Protein AF-A0A2V7M237-F1 (afdb_monomer_lite)

pLDDT: mean 77.93, std 13.95, range [44.84, 97.31]

Secondary structure (DSSP, 8-state):
--SS-S---S--------GGG--GGGTT--HHHHHHHHHTT-------B--S-SSSSSBTTBBTT---------SS---

Structure (mmCIF, N/CA/C/O backbone):
data_AF-A0A2V7M237-F1
#
_entry.id   AF-A0A2V7M237-F1
#
loop_
_atom_site.group_PDB
_atom_site.id
_atom_site.type_symbol
_atom_site.label_atom_id
_atom_site.label_alt_id
_atom_site.label_comp_id
_atom_site.label_asym_id
_atom_site.label_entity_id
_atom_site.label_seq_id
_atom_site.pdbx_PDB_ins_code
_atom_site.Cartn_x
_atom_site.Cartn_y
_atom_site.Cartn_z
_atom_site.occupancy
_atom_site.B_iso_or_equiv
_atom_site.auth_seq_id
_atom_site.auth_comp_id
_atom_site.auth_asym_id
_atom_site.auth_atom_id
_atom_site.pdbx_PDB_model_num
ATOM 1 N N . MET A 1 1 ? 15.543 -9.375 -21.666 1.00 54.72 1 MET A N 1
ATOM 2 C CA . MET A 1 1 ? 14.138 -9.653 -21.294 1.00 54.72 1 MET A CA 1
ATOM 3 C C . MET A 1 1 ? 14.101 -9.846 -19.789 1.00 54.72 1 MET A C 1
ATOM 5 O O . MET A 1 1 ? 14.970 -10.573 -19.330 1.00 54.72 1 MET A O 1
ATOM 9 N N . ALA A 1 2 ? 13.185 -9.164 -19.085 1.00 53.69 2 ALA A N 1
ATOM 10 C CA . ALA A 1 2 ? 12.931 -9.144 -17.623 1.00 53.69 2 ALA A CA 1
ATOM 11 C C . ALA A 1 2 ? 12.614 -7.692 -17.196 1.00 53.69 2 ALA A C 1
ATOM 13 O O . ALA A 1 2 ? 13.008 -6.793 -17.944 1.00 53.69 2 ALA A O 1
ATOM 14 N N . PRO A 1 3 ? 12.019 -7.414 -16.018 1.00 50.03 3 PRO A N 1
ATOM 15 C CA . PRO A 1 3 ? 11.157 -8.216 -15.134 1.00 50.03 3 PRO A CA 1
ATOM 16 C C . PRO A 1 3 ? 9.671 -8.134 -15.557 1.00 50.03 3 PRO A C 1
ATOM 18 O O . PRO A 1 3 ? 9.236 -7.121 -16.093 1.00 50.03 3 PRO A O 1
ATOM 21 N N . GLY A 1 4 ? 8.890 -9.202 -15.342 1.00 57.50 4 GLY A N 1
ATOM 22 C CA . GLY A 1 4 ? 7.455 -9.269 -15.703 1.00 57.50 4 GLY A CA 1
ATOM 23 C C . GLY A 1 4 ? 7.135 -9.689 -17.151 1.00 57.50 4 GLY A C 1
ATOM 24 O O . GLY A 1 4 ? 6.059 -9.398 -17.660 1.00 57.50 4 GLY A O 1
ATOM 25 N N . GLY A 1 5 ? 8.066 -10.338 -17.858 1.00 63.00 5 GLY A N 1
ATOM 26 C CA . GLY 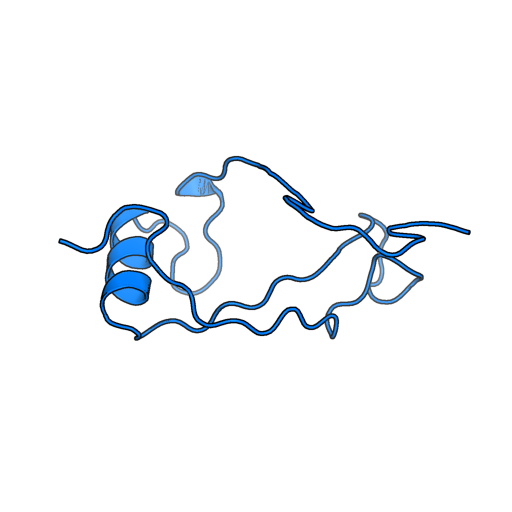A 1 5 ? 7.937 -10.594 -19.298 1.00 63.00 5 GLY A CA 1
ATOM 27 C C . GLY A 1 5 ? 6.972 -11.724 -19.676 1.00 63.00 5 GLY A C 1
ATOM 28 O O . GLY A 1 5 ? 7.363 -12.887 -19.658 1.00 63.00 5 GLY A O 1
ATOM 29 N N . GLY A 1 6 ? 5.763 -11.358 -20.111 1.00 65.69 6 GLY A N 1
ATOM 30 C CA . GLY A 1 6 ? 4.735 -12.239 -20.684 1.00 65.69 6 GLY A CA 1
ATOM 31 C C . GLY A 1 6 ? 3.342 -11.878 -20.163 1.00 65.69 6 GLY A C 1
ATOM 32 O O . GLY A 1 6 ? 3.228 -11.217 -19.135 1.00 65.69 6 GLY A O 1
ATOM 33 N N . ARG A 1 7 ? 2.263 -12.293 -20.846 1.00 72.19 7 ARG A N 1
ATOM 34 C CA . ARG A 1 7 ? 0.930 -12.209 -20.228 1.00 72.19 7 ARG A CA 1
ATOM 35 C C . ARG A 1 7 ? 0.906 -13.157 -19.034 1.00 72.19 7 ARG A C 1
ATOM 37 O O . ARG A 1 7 ? 1.225 -14.334 -19.174 1.00 72.19 7 ARG A O 1
ATOM 44 N N . VAL A 1 8 ? 0.541 -12.616 -17.886 1.00 71.69 8 VAL A N 1
ATOM 45 C CA . VAL A 1 8 ? 0.433 -13.327 -16.619 1.00 71.69 8 VAL A CA 1
ATOM 46 C C . VAL A 1 8 ? -1.000 -13.182 -16.129 1.00 71.69 8 VAL A C 1
ATOM 48 O O . VAL A 1 8 ? -1.531 -12.075 -16.116 1.00 71.69 8 VAL A O 1
ATOM 51 N N . ASP A 1 9 ? -1.618 -14.301 -15.761 1.00 79.25 9 ASP A N 1
ATOM 52 C CA . ASP A 1 9 ? -2.952 -14.349 -15.165 1.00 79.25 9 ASP A CA 1
ATOM 53 C C . ASP A 1 9 ? -2.819 -14.902 -13.739 1.00 79.25 9 ASP A C 1
ATOM 55 O O . ASP A 1 9 ? -2.235 -15.969 -13.535 1.00 79.25 9 ASP A O 1
ATOM 59 N N . GLY A 1 10 ? -3.341 -14.173 -12.749 1.00 80.75 10 GLY A N 1
ATOM 60 C CA . GLY A 1 10 ? -3.312 -14.561 -11.335 1.00 80.75 10 GLY A CA 1
ATOM 61 C C . GLY A 1 10 ? -2.561 -13.582 -10.428 1.00 80.75 10 GLY A C 1
ATOM 62 O O . GLY A 1 10 ? -2.424 -12.399 -10.733 1.00 80.75 10 GLY A O 1
ATOM 63 N N . VAL A 1 11 ? -2.107 -14.077 -9.272 1.00 79.94 11 VAL A N 1
ATOM 64 C CA . VAL A 1 11 ? -1.377 -13.278 -8.275 1.00 79.94 11 VAL A CA 1
ATOM 65 C C . VAL A 1 11 ? 0.005 -12.919 -8.818 1.00 79.94 11 VAL A C 1
ATOM 67 O O . VAL A 1 11 ? 0.849 -13.792 -9.004 1.00 79.94 11 VAL A O 1
ATOM 70 N N . LEU A 1 12 ? 0.235 -11.625 -9.050 1.00 75.31 12 LEU A N 1
ATOM 71 C CA . LEU A 1 12 ? 1.501 -11.112 -9.586 1.00 75.31 12 LEU A CA 1
ATOM 72 C C . LEU A 1 12 ? 2.585 -10.964 -8.511 1.00 75.31 12 LEU A C 1
ATOM 74 O O . LEU A 1 12 ? 3.770 -11.098 -8.805 1.00 75.31 12 LEU A O 1
ATOM 78 N N . ALA A 1 13 ? 2.177 -10.688 -7.272 1.00 75.31 13 ALA A N 1
ATOM 79 C CA . ALA A 1 13 ? 3.046 -10.570 -6.109 1.00 75.31 13 ALA A CA 1
ATOM 80 C C . ALA A 1 13 ? 2.250 -10.842 -4.823 1.00 75.31 13 ALA A C 1
ATOM 82 O O . ALA A 1 13 ? 1.057 -10.549 -4.749 1.00 75.31 13 ALA A O 1
ATOM 83 N N . HIS A 1 14 ? 2.922 -11.376 -3.805 1.00 82.31 14 HIS A N 1
ATOM 84 C CA . HIS A 1 14 ? 2.384 -11.550 -2.457 1.00 82.31 14 HIS A CA 1
ATOM 85 C C . HIS A 1 14 ? 3.471 -11.189 -1.445 1.00 82.31 14 HIS A C 1
ATOM 87 O O . HIS A 1 14 ? 4.638 -11.530 -1.632 1.00 82.31 14 HIS A O 1
ATOM 93 N N . GLY A 1 15 ? 3.080 -10.510 -0.374 1.00 84.06 15 GLY A N 1
ATOM 94 C CA . GLY A 1 15 ? 3.952 -10.195 0.743 1.00 84.06 15 GLY A CA 1
ATOM 95 C C . GLY A 1 15 ? 3.149 -9.830 1.983 1.00 84.06 15 GLY A C 1
ATO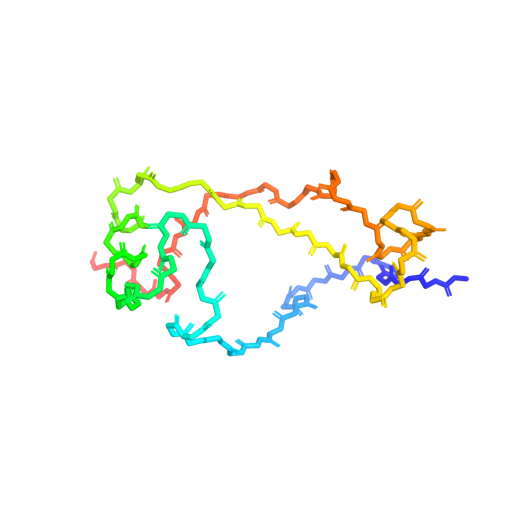M 96 O O . GLY A 1 15 ? 1.925 -9.703 1.935 1.00 84.06 15 GLY A O 1
ATOM 97 N N . THR A 1 16 ? 3.873 -9.636 3.078 1.00 89.94 16 THR A N 1
ATOM 98 C CA . THR A 1 16 ? 3.331 -9.190 4.360 1.00 89.94 16 THR A CA 1
ATOM 99 C C . THR A 1 16 ? 3.991 -7.874 4.724 1.00 89.94 16 THR A C 1
ATOM 101 O O . THR A 1 16 ? 5.205 -7.738 4.592 1.00 89.94 16 THR A O 1
ATOM 104 N N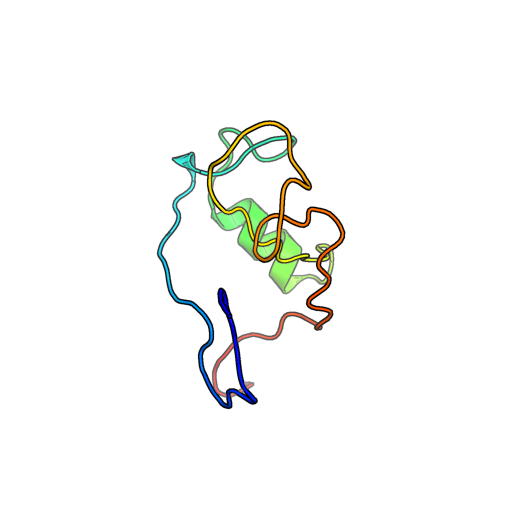 . PHE A 1 17 ? 3.198 -6.934 5.216 1.00 90.75 17 PHE A N 1
ATOM 105 C CA . PHE A 1 17 ? 3.684 -5.707 5.829 1.00 90.75 17 PHE A CA 1
ATOM 106 C C . PHE A 1 17 ? 2.973 -5.502 7.166 1.00 90.75 17 PHE A C 1
ATOM 108 O O . PHE A 1 17 ? 1.949 -6.125 7.462 1.00 90.75 17 PHE A O 1
ATOM 115 N N . THR A 1 18 ? 3.547 -4.647 7.991 1.00 95.06 18 THR A N 1
ATOM 116 C CA . THR A 1 18 ? 3.116 -4.359 9.352 1.00 95.06 18 THR A CA 1
ATOM 117 C C . THR A 1 18 ? 2.96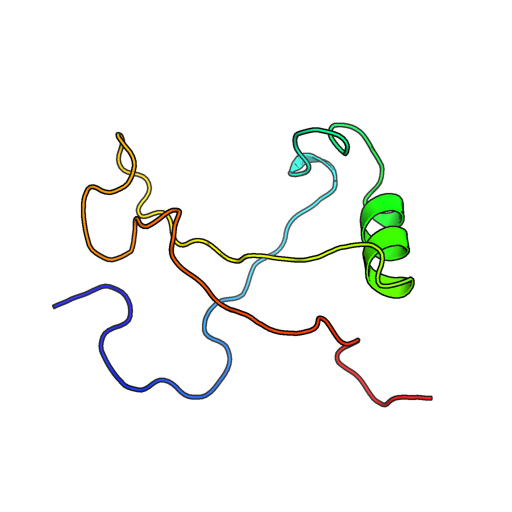6 -2.855 9.548 1.00 95.06 18 THR A C 1
ATOM 119 O O . THR A 1 18 ? 3.284 -2.056 8.670 1.00 95.06 18 THR A O 1
ATOM 122 N N . ALA A 1 19 ? 2.510 -2.443 10.732 1.00 96.44 19 ALA A N 1
ATOM 123 C CA . ALA A 1 19 ? 2.451 -1.026 11.087 1.00 96.44 19 ALA A CA 1
ATOM 124 C C . ALA A 1 19 ? 3.834 -0.340 11.038 1.00 96.44 19 ALA A C 1
ATOM 126 O O . ALA A 1 19 ? 3.909 0.861 10.798 1.00 96.44 19 ALA A O 1
ATOM 127 N N . ALA A 1 20 ? 4.926 -1.096 11.223 1.00 96.81 20 ALA A N 1
ATOM 128 C CA . ALA A 1 20 ? 6.288 -0.566 11.150 1.00 96.81 20 ALA A CA 1
ATOM 129 C C . ALA A 1 20 ? 6.697 -0.146 9.727 1.00 96.81 20 ALA A C 1
ATOM 131 O O . ALA A 1 20 ? 7.625 0.642 9.571 1.00 96.81 20 ALA A O 1
ATOM 132 N N . ASP A 1 21 ? 5.996 -0.646 8.709 1.00 95.19 21 ASP A N 1
ATOM 133 C CA . ASP A 1 21 ? 6.256 -0.342 7.301 1.00 95.19 21 ASP A CA 1
ATOM 134 C C . ASP A 1 21 ? 5.475 0.894 6.816 1.00 95.19 21 ASP A C 1
ATOM 136 O O . ASP A 1 21 ? 5.654 1.345 5.683 1.00 95.19 21 ASP A O 1
ATOM 140 N N . LEU A 1 22 ? 4.599 1.461 7.658 1.00 94.31 22 LEU A N 1
ATOM 141 C CA . LEU A 1 22 ? 3.855 2.674 7.330 1.00 94.31 22 LEU A CA 1
ATOM 142 C C . LEU A 1 22 ? 4.778 3.896 7.359 1.00 94.31 22 LEU A C 1
ATOM 144 O O . LEU A 1 22 ? 5.509 4.140 8.318 1.00 94.31 22 LEU A O 1
ATOM 148 N N . ILE A 1 23 ? 4.685 4.705 6.307 1.00 94.06 23 ILE A N 1
ATOM 149 C CA . ILE A 1 23 ? 5.452 5.940 6.131 1.00 94.06 23 ILE A CA 1
ATOM 150 C C . ILE A 1 23 ? 4.518 7.135 5.893 1.00 94.06 23 ILE A C 1
ATOM 152 O O . ILE A 1 23 ? 3.317 6.981 5.664 1.00 94.06 23 ILE A O 1
ATOM 156 N N . GLY A 1 24 ? 5.073 8.350 5.923 1.00 93.38 24 GLY A N 1
ATOM 157 C CA . GLY A 1 24 ? 4.311 9.572 5.660 1.00 93.38 24 GLY A CA 1
ATOM 158 C C . GLY A 1 24 ? 3.267 9.859 6.754 1.00 93.38 24 GLY A C 1
ATOM 159 O O . GLY A 1 24 ? 3.578 9.676 7.930 1.00 93.38 24 GLY A O 1
ATOM 160 N N . PRO A 1 25 ? 2.042 10.303 6.406 1.00 92.81 25 PRO A N 1
ATOM 161 C CA . PRO A 1 25 ? 1.009 10.667 7.385 1.00 92.81 25 PRO A CA 1
ATOM 162 C C . PRO A 1 25 ? 0.551 9.538 8.319 1.00 92.81 25 PRO A C 1
ATOM 164 O O . PRO A 1 25 ? -0.058 9.824 9.341 1.00 92.81 25 PRO A O 1
ATOM 167 N N . LEU A 1 26 ? 0.824 8.276 7.973 1.00 94.19 26 LEU A N 1
ATOM 168 C CA . LEU A 1 26 ? 0.501 7.106 8.796 1.00 94.19 26 LEU A CA 1
ATOM 169 C C . LEU A 1 26 ? 1.725 6.534 9.533 1.00 94.19 26 LEU A C 1
ATOM 171 O O . LEU A 1 26 ? 1.624 5.485 10.165 1.00 94.19 26 LEU A O 1
ATOM 175 N N . ALA A 1 27 ? 2.891 7.184 9.469 1.00 97.06 27 ALA A N 1
ATOM 176 C CA . ALA A 1 27 ? 4.077 6.715 10.180 1.00 97.06 27 ALA A CA 1
ATOM 177 C C . ALA A 1 27 ? 3.827 6.674 11.699 1.00 97.06 27 ALA A C 1
ATOM 179 O O . ALA A 1 27 ? 3.471 7.681 12.309 1.00 97.06 27 ALA A O 1
ATOM 180 N N . GLY A 1 28 ? 4.017 5.501 12.310 1.00 96.81 28 GLY A N 1
ATOM 181 C CA . GLY A 1 28 ? 3.777 5.279 13.742 1.00 96.81 28 GLY A CA 1
ATOM 182 C C . GLY A 1 28 ? 2.311 5.046 14.135 1.00 96.81 28 GLY A C 1
ATOM 183 O O . GLY A 1 28 ? 2.040 4.807 15.311 1.00 96.81 28 GLY A O 1
ATOM 184 N N . HIS A 1 29 ? 1.376 5.075 13.182 1.00 97.31 29 HIS A N 1
ATOM 185 C CA . HIS A 1 29 ? -0.026 4.727 13.417 1.00 97.31 29 HIS A CA 1
ATOM 186 C C . HIS A 1 29 ? -0.243 3.204 13.429 1.00 97.31 29 HIS A C 1
ATOM 188 O O . HIS A 1 29 ? 0.544 2.451 12.847 1.00 97.31 29 HIS A O 1
ATOM 194 N N . PRO A 1 30 ? -1.320 2.710 14.066 1.00 97.12 30 PRO A N 1
ATOM 195 C CA . PRO A 1 30 ? -1.713 1.314 13.943 1.00 97.12 30 PRO A CA 1
ATOM 196 C C . PRO A 1 30 ? -2.221 0.991 12.528 1.00 97.12 30 PRO A C 1
ATOM 198 O O . PRO A 1 30 ? -2.797 1.831 11.838 1.00 97.12 30 PRO A O 1
ATOM 201 N N . LEU A 1 31 ? -2.105 -0.281 12.127 1.00 95.38 31 LEU A N 1
ATOM 202 C CA . LEU A 1 31 ? -2.610 -0.767 10.834 1.00 95.38 31 LEU A CA 1
ATOM 203 C C . LEU A 1 31 ? -4.129 -0.547 10.667 1.00 95.38 31 LEU A C 1
ATOM 205 O O . LEU A 1 31 ? -4.622 -0.435 9.546 1.00 95.38 31 LEU A O 1
ATOM 209 N N . SER A 1 32 ? -4.869 -0.459 11.779 1.00 95.44 32 SER A N 1
ATOM 210 C CA . SER A 1 32 ? -6.312 -0.193 11.800 1.00 95.44 32 SER A CA 1
ATOM 211 C C . SER A 1 32 ? -6.695 1.122 11.129 1.00 95.44 32 SER A C 1
ATOM 213 O O . SER A 1 32 ? -7.762 1.190 10.525 1.00 95.44 32 SER A O 1
ATOM 215 N N . ASP A 1 33 ? -5.839 2.141 11.190 1.00 94.62 33 ASP A N 1
ATOM 216 C CA . ASP A 1 33 ? -6.140 3.454 10.611 1.00 94.62 33 ASP A CA 1
ATOM 217 C C . ASP A 1 33 ? -6.113 3.388 9.079 1.00 94.62 33 ASP A C 1
ATOM 219 O O . ASP A 1 33 ? -6.996 3.926 8.408 1.00 94.62 33 ASP A O 1
ATOM 223 N N . LEU A 1 34 ? -5.157 2.636 8.519 1.00 92.38 34 LEU A N 1
ATOM 224 C CA . LEU A 1 34 ? -5.119 2.333 7.089 1.00 92.38 34 LEU A CA 1
ATOM 225 C C . LEU A 1 34 ? -6.339 1.501 6.666 1.00 92.38 34 LEU A C 1
ATOM 227 O O . LEU A 1 34 ? -6.978 1.814 5.664 1.00 92.38 34 LEU A O 1
ATOM 231 N N . ILE A 1 35 ? -6.690 0.465 7.436 1.00 91.06 35 ILE A N 1
ATOM 232 C CA . ILE A 1 35 ? -7.863 -0.380 7.153 1.00 91.06 35 ILE A CA 1
ATOM 233 C C . ILE A 1 35 ? -9.147 0.460 7.151 1.00 91.06 35 ILE A C 1
ATOM 235 O O . ILE A 1 35 ? -9.977 0.306 6.255 1.00 91.06 35 ILE A O 1
ATOM 239 N N . ALA A 1 36 ? -9.302 1.381 8.104 1.00 91.69 36 ALA A N 1
ATOM 240 C CA . ALA A 1 36 ? -10.453 2.276 8.163 1.00 91.69 36 ALA A CA 1
ATOM 241 C C . ALA A 1 36 ? -10.540 3.171 6.914 1.00 91.69 36 ALA A C 1
ATOM 243 O O . ALA A 1 36 ? -11.604 3.251 6.293 1.00 91.69 36 ALA A O 1
ATOM 244 N N . ALA A 1 37 ? -9.424 3.778 6.496 1.00 89.88 37 ALA A N 1
ATOM 245 C CA . ALA A 1 37 ? -9.364 4.601 5.286 1.00 89.88 37 ALA A CA 1
ATOM 246 C C . ALA A 1 37 ? -9.720 3.809 4.013 1.00 89.88 37 ALA A C 1
ATOM 248 O O . ALA A 1 37 ? -10.449 4.308 3.157 1.00 89.88 37 ALA A O 1
ATOM 249 N N . LEU A 1 38 ? -9.263 2.557 3.912 1.00 87.69 38 LEU A N 1
ATOM 250 C CA . LEU A 1 38 ? -9.611 1.653 2.812 1.00 87.69 38 LEU A CA 1
ATOM 251 C C . LEU A 1 38 ? -11.103 1.288 2.825 1.00 87.69 38 LEU A C 1
ATOM 253 O O . LEU A 1 38 ? -11.783 1.442 1.815 1.00 87.69 38 LEU A O 1
ATOM 257 N N . SER A 1 39 ? -11.632 0.864 3.977 1.00 86.50 39 SER A N 1
ATOM 258 C CA . SER A 1 39 ? -13.025 0.402 4.115 1.00 86.50 39 SER A CA 1
ATOM 259 C C . SER A 1 39 ? -14.076 1.486 3.854 1.00 86.50 39 SER A C 1
ATOM 261 O O . SER A 1 39 ? -15.214 1.180 3.511 1.00 86.50 39 SER A O 1
ATOM 263 N N . THR A 1 40 ? -13.698 2.755 4.003 1.00 86.88 40 THR A N 1
ATOM 264 C CA . THR A 1 40 ? -14.581 3.910 3.794 1.00 86.88 40 THR A CA 1
ATOM 265 C C . THR A 1 40 ? -14.435 4.526 2.401 1.00 86.88 40 THR A C 1
ATOM 267 O O . THR A 1 40 ? -15.072 5.537 2.114 1.00 86.88 40 THR A O 1
ATOM 270 N N . GLY A 1 41 ? -13.597 3.945 1.531 1.00 83.56 41 GLY A N 1
ATOM 271 C CA . GLY A 1 41 ? -13.297 4.501 0.208 1.00 83.56 41 GLY A CA 1
ATOM 272 C C . GLY A 1 41 ? -12.496 5.808 0.253 1.00 83.56 41 GLY A C 1
ATOM 273 O O . GLY A 1 41 ? -12.410 6.509 -0.752 1.00 83.56 41 GLY A O 1
ATOM 274 N N . GLY A 1 42 ? -11.914 6.156 1.406 1.00 84.81 42 GLY A N 1
ATOM 275 C CA . GLY A 1 42 ? -11.118 7.370 1.601 1.00 84.81 42 GLY A CA 1
ATOM 276 C C . GLY A 1 42 ? -9.664 7.247 1.137 1.00 84.81 42 GLY A C 1
ATOM 277 O O . GLY A 1 42 ? -8.918 8.222 1.207 1.00 84.81 42 GLY A O 1
ATOM 278 N N . ALA A 1 43 ? -9.251 6.066 0.677 1.00 84.31 43 ALA A N 1
ATOM 279 C CA . ALA A 1 43 ? -7.903 5.795 0.206 1.00 84.31 43 ALA A CA 1
ATOM 280 C C . ALA A 1 43 ? -7.899 5.356 -1.262 1.00 84.31 43 ALA A C 1
ATOM 282 O O . ALA A 1 43 ? -8.703 4.535 -1.698 1.00 84.31 43 ALA A O 1
ATOM 283 N N . TYR A 1 44 ? -6.931 5.882 -2.003 1.00 79.94 44 TYR A N 1
ATOM 284 C CA . TYR A 1 44 ? -6.582 5.443 -3.346 1.00 79.94 44 TYR A CA 1
ATOM 285 C C . TYR A 1 44 ? -5.202 4.787 -3.285 1.00 79.94 44 TYR A C 1
ATOM 287 O O . TYR A 1 44 ? -4.275 5.355 -2.704 1.00 79.94 44 TYR A O 1
ATOM 295 N N . ALA A 1 45 ? -5.068 3.592 -3.858 1.00 78.56 45 ALA A N 1
ATOM 296 C CA . ALA A 1 45 ? -3.817 2.848 -3.850 1.00 78.56 45 ALA A CA 1
ATOM 297 C C . ALA A 1 45 ? -3.171 2.844 -5.233 1.00 78.56 45 ALA A C 1
ATOM 299 O O . ALA A 1 45 ? -3.829 2.602 -6.242 1.00 78.56 45 ALA A O 1
ATOM 300 N N . ASN A 1 46 ? -1.858 3.052 -5.244 1.00 76.38 46 ASN A N 1
ATOM 301 C CA . ASN A 1 46 ? -0.996 2.787 -6.385 1.00 76.38 46 ASN A CA 1
ATOM 302 C C . ASN A 1 46 ? 0.000 1.697 -5.997 1.00 76.38 46 ASN A C 1
ATOM 304 O O . ASN A 1 46 ? 0.494 1.674 -4.869 1.00 76.38 46 ASN A O 1
ATOM 308 N N . VAL A 1 47 ? 0.333 0.831 -6.949 1.00 76.81 47 VAL A N 1
ATOM 309 C CA . VAL A 1 47 ? 1.410 -0.151 -6.806 1.00 76.81 47 VAL A CA 1
ATOM 310 C C . VAL A 1 47 ? 2.530 0.235 -7.761 1.00 76.81 47 VAL A C 1
ATOM 312 O O . VAL A 1 47 ? 2.302 0.322 -8.965 1.00 76.81 47 VAL A O 1
ATOM 315 N N . HIS A 1 48 ? 3.732 0.438 -7.223 1.00 76.56 48 HIS A N 1
ATOM 316 C CA . HIS A 1 48 ? 4.935 0.746 -7.993 1.00 76.56 48 HIS A CA 1
ATOM 317 C C . HIS A 1 48 ? 5.946 -0.388 -7.856 1.00 76.56 48 HIS A C 1
ATOM 319 O O . HIS A 1 48 ? 6.156 -0.913 -6.762 1.00 76.56 48 HIS A O 1
ATOM 325 N N . THR A 1 49 ? 6.587 -0.757 -8.960 1.00 75.38 49 THR A N 1
ATOM 326 C CA . THR A 1 49 ? 7.728 -1.675 -8.933 1.00 75.38 49 THR A CA 1
ATOM 327 C C . THR A 1 49 ? 9.006 -0.885 -8.668 1.00 75.38 49 THR A C 1
ATOM 329 O O . THR A 1 49 ? 9.191 0.197 -9.230 1.00 75.38 49 THR A O 1
ATOM 332 N N . ASN A 1 50 ? 9.876 -1.440 -7.830 1.00 77.44 50 ASN A N 1
ATOM 333 C CA . ASN A 1 50 ? 11.211 -0.930 -7.546 1.00 77.44 50 ASN A CA 1
ATOM 334 C C . ASN A 1 50 ? 12.196 -2.097 -7.695 1.00 77.44 50 ASN A C 1
ATOM 336 O O . ASN A 1 50 ? 11.997 -3.138 -7.063 1.00 77.44 50 ASN A O 1
ATOM 340 N N . ASP A 1 51 ? 13.236 -1.937 -8.510 1.00 77.06 51 ASP A N 1
ATOM 341 C CA . ASP A 1 51 ? 14.279 -2.953 -8.693 1.00 77.06 51 A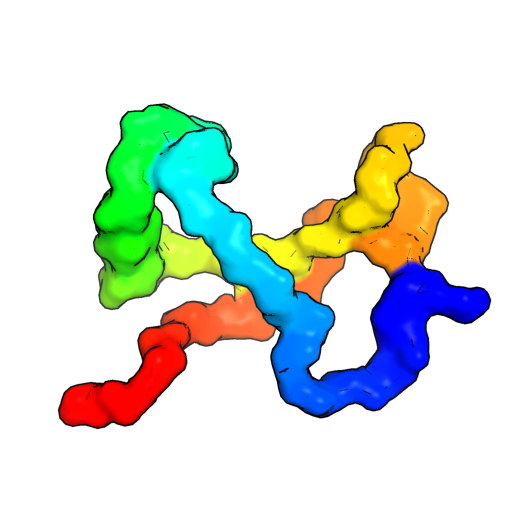SP A CA 1
ATOM 342 C C . ASP A 1 51 ? 15.368 -2.895 -7.601 1.00 77.06 51 ASP A C 1
ATOM 344 O O . ASP A 1 51 ? 16.242 -3.761 -7.544 1.00 77.06 51 ASP A O 1
ATOM 348 N N . GLY A 1 52 ? 15.283 -1.907 -6.701 1.00 82.31 52 GLY A N 1
ATOM 349 C CA . GLY A 1 52 ? 16.203 -1.700 -5.586 1.00 82.31 52 GLY A CA 1
ATOM 350 C C . GLY A 1 52 ? 17.472 -0.928 -5.954 1.00 82.31 52 GLY A C 1
ATOM 351 O O . GLY A 1 52 ? 18.347 -0.780 -5.098 1.00 82.31 52 GLY A O 1
ATOM 352 N N . VAL A 1 53 ? 17.590 -0.434 -7.189 1.00 81.94 53 VAL A N 1
ATOM 353 C CA . VAL A 1 53 ? 18.737 0.341 -7.671 1.00 81.94 53 VAL A CA 1
ATOM 354 C C . VAL A 1 53 ? 18.392 1.831 -7.656 1.00 81.94 53 VAL A C 1
ATOM 356 O O . VAL A 1 53 ? 17.306 2.243 -8.035 1.00 81.94 53 VAL A O 1
ATOM 359 N N . ALA A 1 54 ? 19.321 2.664 -7.182 1.00 81.44 54 ALA A N 1
ATOM 360 C CA . ALA A 1 54 ? 19.183 4.120 -7.221 1.00 81.44 54 ALA A CA 1
ATOM 361 C C . ALA A 1 54 ? 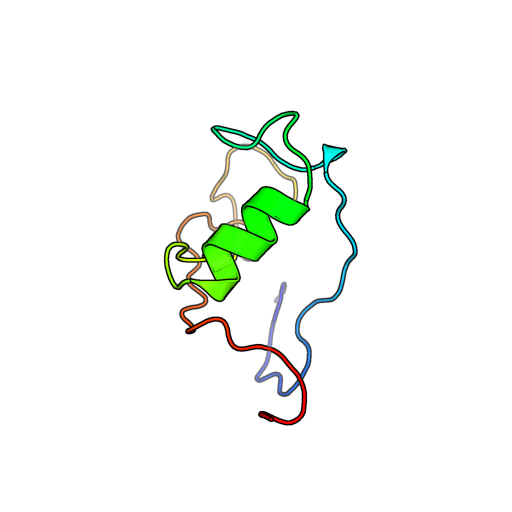19.982 4.718 -8.401 1.00 81.44 54 ALA A C 1
ATOM 363 O O . ALA A 1 54 ? 21.065 4.206 -8.705 1.00 81.44 54 ALA A O 1
ATOM 364 N N . PRO A 1 55 ? 19.546 5.845 -9.006 1.00 85.50 55 PRO A N 1
ATOM 365 C CA . PRO A 1 55 ? 18.295 6.573 -8.746 1.00 85.50 55 PRO A CA 1
ATOM 366 C C . PRO A 1 55 ? 17.071 5.800 -9.261 1.00 85.50 55 PRO A C 1
ATOM 368 O O . PRO A 1 55 ? 17.232 4.771 -9.890 1.00 85.50 55 PRO A O 1
ATOM 371 N N . THR A 1 56 ? 15.857 6.282 -9.006 1.00 84.88 56 THR A N 1
ATOM 372 C CA . THR A 1 56 ? 14.662 5.676 -9.613 1.00 84.88 56 THR A CA 1
ATOM 373 C C . THR A 1 56 ? 14.649 5.861 -11.133 1.00 84.88 56 THR A C 1
ATOM 375 O O . THR A 1 56 ? 15.286 6.780 -11.662 1.00 84.88 56 THR A O 1
ATOM 378 N N . ASN A 1 57 ? 13.845 5.050 -11.825 1.00 79.75 57 ASN A N 1
ATOM 379 C CA . ASN A 1 57 ? 13.671 5.085 -13.280 1.00 79.75 57 ASN A CA 1
ATOM 380 C C . ASN A 1 57 ? 14.929 4.683 -14.077 1.00 79.75 57 ASN A C 1
ATOM 382 O O . ASN A 1 57 ? 15.245 5.282 -15.108 1.00 79.75 57 ASN A O 1
ATOM 386 N N . THR A 1 58 ? 15.661 3.676 -13.597 1.00 84.19 58 THR A N 1
ATOM 387 C CA . THR A 1 58 ? 16.890 3.171 -14.236 1.00 84.19 58 THR A CA 1
ATOM 388 C C . THR A 1 58 ? 16.650 2.055 -15.249 1.00 84.19 58 THR A C 1
ATOM 390 O O . THR A 1 58 ? 17.486 1.840 -16.133 1.00 84.19 58 THR A O 1
ATOM 393 N N . GLY A 1 59 ? 15.502 1.377 -15.189 1.00 77.00 59 GLY A N 1
ATOM 394 C CA . GLY A 1 59 ? 15.173 0.297 -16.113 1.00 77.00 59 GLY A CA 1
ATOM 395 C C . GLY A 1 59 ? 13.810 -0.356 -15.865 1.00 77.00 59 GLY A C 1
ATOM 396 O O . GLY A 1 59 ? 13.034 0.083 -15.016 1.00 77.00 59 GLY A O 1
ATOM 397 N N . PRO A 1 60 ? 13.470 -1.412 -16.629 1.00 73.31 60 PRO A N 1
ATOM 398 C CA . PRO A 1 60 ? 12.240 -2.170 -16.414 1.00 73.31 60 PRO A CA 1
ATOM 399 C C . PRO A 1 60 ? 12.168 -2.726 -14.985 1.00 73.31 60 PRO A C 1
ATOM 401 O O . PRO A 1 60 ? 13.122 -3.335 -14.513 1.00 73.31 60 PRO A O 1
ATOM 404 N N . GLY A 1 61 ? 11.022 -2.569 -14.321 1.00 73.62 61 GLY A N 1
ATOM 405 C CA . GLY A 1 61 ? 10.854 -2.957 -12.915 1.00 73.62 61 GLY A CA 1
ATOM 406 C C . GLY A 1 61 ? 11.188 -1.855 -11.904 1.00 73.62 61 GLY A C 1
ATOM 407 O O . GLY A 1 61 ? 10.878 -2.027 -10.732 1.00 73.62 61 GLY A O 1
ATOM 408 N N . ASP A 1 62 ? 11.699 -0.709 -12.348 1.00 76.25 62 ASP A N 1
ATOM 409 C CA . ASP A 1 62 ? 11.942 0.484 -11.534 1.00 76.25 62 ASP A CA 1
ATOM 410 C C . ASP A 1 62 ? 11.249 1.678 -12.187 1.00 76.25 62 ASP A C 1
ATOM 412 O O . ASP A 1 62 ? 11.839 2.440 -12.947 1.00 76.25 62 ASP A O 1
ATOM 416 N N . PHE A 1 63 ? 9.935 1.788 -11.973 1.00 71.00 63 PHE A N 1
ATOM 417 C CA . PHE A 1 63 ? 9.136 2.844 -12.586 1.00 71.00 63 PHE A CA 1
ATOM 418 C C . PHE A 1 63 ? 8.140 3.416 -11.570 1.00 71.00 63 PHE A C 1
ATOM 420 O O . PHE A 1 63 ? 7.084 2.822 -11.335 1.00 71.00 63 PHE A O 1
ATOM 427 N N . PRO A 1 64 ? 8.421 4.596 -10.985 1.00 65.94 64 PRO A N 1
ATOM 428 C CA . PRO A 1 64 ? 7.521 5.236 -10.024 1.00 65.94 64 PRO A CA 1
ATOM 429 C C . PRO A 1 64 ? 6.231 5.759 -10.673 1.00 65.94 64 PRO A C 1
ATOM 431 O O . PRO A 1 64 ? 5.280 6.082 -9.976 1.00 65.94 64 PRO A O 1
ATOM 434 N N . GLY A 1 65 ? 6.175 5.837 -12.008 1.00 61.81 65 GLY A N 1
ATOM 435 C CA . GLY A 1 65 ? 4.943 6.099 -12.760 1.00 61.81 65 GLY A CA 1
ATOM 436 C C . GLY A 1 65 ? 4.176 4.830 -13.146 1.00 61.81 65 GLY A C 1
ATOM 437 O O . GLY A 1 65 ? 3.188 4.923 -13.868 1.00 61.81 65 GLY A O 1
ATOM 438 N N . GLY A 1 66 ? 4.660 3.648 -12.740 1.00 57.91 66 GLY A N 1
ATOM 439 C CA . GLY A 1 66 ? 4.060 2.359 -13.067 1.00 57.91 66 GLY A CA 1
ATOM 440 C C . GLY A 1 66 ? 2.701 2.262 -12.403 1.00 57.91 66 GLY A C 1
ATOM 441 O O . GLY A 1 66 ? 2.583 2.468 -11.198 1.00 57.91 66 GLY A O 1
ATOM 442 N N . GLU A 1 67 ? 1.680 2.020 -13.210 1.00 52.50 67 GLU A N 1
ATOM 443 C CA . GLU A 1 67 ? 0.297 2.214 -12.827 1.00 52.50 67 GLU A CA 1
ATOM 444 C C . GLU A 1 67 ? -0.462 0.892 -12.886 1.00 52.50 67 GLU A C 1
ATOM 446 O O . GLU A 1 67 ? -0.814 0.405 -13.960 1.00 52.50 67 GLU A O 1
ATOM 451 N N . ILE A 1 68 ? -0.747 0.328 -11.715 1.00 58.91 68 ILE A N 1
ATOM 452 C CA . ILE A 1 68 ? -1.824 -0.646 -11.553 1.00 58.91 68 ILE A CA 1
ATOM 453 C C . ILE A 1 68 ? -3.009 0.116 -10.966 1.00 58.91 68 ILE A C 1
ATOM 455 O O . ILE A 1 68 ? -3.000 0.476 -9.790 1.00 58.91 68 ILE A O 1
ATOM 459 N N . ARG A 1 69 ? -4.009 0.403 -11.805 1.00 57.31 69 ARG A N 1
ATOM 460 C CA . ARG A 1 69 ? -5.261 1.051 -11.395 1.00 57.31 69 ARG A CA 1
ATOM 461 C C . ARG A 1 69 ? -6.315 0.002 -11.095 1.00 57.31 69 ARG A C 1
ATOM 463 O O . ARG A 1 69 ? -6.659 -0.803 -11.955 1.00 57.31 69 ARG A O 1
ATOM 470 N N . GLY A 1 70 ? -6.864 0.060 -9.892 1.00 62.09 70 GLY A N 1
ATOM 471 C CA . GLY A 1 70 ? -7.990 -0.763 -9.484 1.00 62.09 70 GLY A CA 1
ATOM 472 C C . GLY A 1 70 ? -8.669 -0.164 -8.264 1.00 62.09 70 GLY A C 1
ATOM 473 O O . GLY A 1 70 ? -8.034 0.518 -7.462 1.00 62.09 70 GLY A O 1
ATOM 474 N N . GLN A 1 71 ? -9.970 -0.402 -8.139 1.00 60.38 71 GLN A N 1
ATOM 475 C CA . GLN A 1 71 ? -10.672 -0.155 -6.888 1.00 60.38 71 GLN A CA 1
ATOM 476 C C . GLN A 1 71 ? -10.309 -1.285 -5.923 1.00 60.38 71 GLN A C 1
ATOM 478 O O . GLN A 1 71 ? -10.348 -2.455 -6.305 1.00 60.38 71 GLN A O 1
ATOM 483 N N . ILE A 1 72 ? -9.922 -0.938 -4.695 1.00 68.38 72 ILE A N 1
ATOM 484 C CA . ILE A 1 72 ? -9.718 -1.941 -3.652 1.00 68.38 72 ILE A CA 1
ATOM 485 C C . ILE A 1 72 ? -11.095 -2.427 -3.222 1.00 68.38 72 ILE A C 1
ATOM 487 O O . ILE A 1 72 ? -11.941 -1.626 -2.828 1.00 68.38 72 ILE A O 1
ATOM 491 N N . ASP A 1 73 ? -11.292 -3.736 -3.304 1.00 66.94 73 ASP A N 1
ATOM 492 C CA . ASP A 1 73 ? -12.446 -4.415 -2.738 1.00 66.94 73 ASP A CA 1
ATOM 493 C C . ASP A 1 73 ? -11.971 -5.421 -1.688 1.00 66.94 73 ASP A C 1
ATOM 495 O O . ASP A 1 73 ? -10.826 -5.890 -1.713 1.00 66.94 73 ASP A O 1
ATOM 499 N N . VAL A 1 74 ? -12.849 -5.745 -0.745 1.00 68.50 74 VAL A N 1
ATOM 500 C CA . VAL A 1 74 ? -12.579 -6.790 0.236 1.00 68.50 74 VAL A CA 1
ATOM 501 C C . VAL A 1 74 ? -12.570 -8.127 -0.499 1.00 68.50 74 VAL A C 1
ATOM 503 O O . VAL A 1 74 ? -13.579 -8.568 -1.042 1.00 68.50 74 VAL A O 1
ATOM 506 N N . ALA A 1 75 ? -11.421 -8.802 -0.507 1.00 64.69 75 ALA A N 1
ATOM 507 C CA . ALA A 1 75 ? -11.325 -10.148 -1.051 1.00 64.69 75 ALA A CA 1
ATOM 508 C C . ALA A 1 75 ? -12.053 -11.137 -0.121 1.00 64.69 75 ALA A C 1
ATOM 510 O O . ALA A 1 75 ? -11.558 -11.479 0.953 1.00 64.69 75 ALA A O 1
ATOM 511 N N . GLY A 1 76 ? -13.239 -11.588 -0.528 1.00 59.59 76 GLY A N 1
ATOM 512 C CA . GLY A 1 76 ? -14.076 -12.530 0.218 1.00 59.59 76 GLY A CA 1
ATOM 513 C C . GLY A 1 76 ? -15.537 -12.439 -0.227 1.00 59.59 76 GLY A C 1
ATOM 514 O O . GLY A 1 76 ? -15.869 -11.552 -1.011 1.00 59.59 76 GLY A O 1
ATOM 515 N N . PRO A 1 77 ? -16.425 -13.346 0.215 1.00 44.84 77 PRO A N 1
ATOM 516 C CA . PRO A 1 77 ? -17.848 -13.181 -0.048 1.00 44.84 77 PRO A CA 1
ATOM 517 C C . PRO A 1 77 ? -18.310 -11.837 0.524 1.00 44.84 77 PRO A C 1
ATOM 519 O O . PRO A 1 77 ? -18.110 -11.556 1.707 1.00 44.84 77 PRO A O 1
ATOM 522 N N . THR A 1 78 ? -18.906 -11.007 -0.330 1.00 49.97 78 THR A N 1
ATOM 523 C CA . THR A 1 78 ? -19.698 -9.854 0.099 1.00 49.97 78 THR A CA 1
ATOM 524 C C . THR A 1 78 ? -20.798 -10.373 1.038 1.00 49.97 78 THR A C 1
ATOM 526 O O . THR A 1 78 ? -21.372 -11.421 0.721 1.00 49.97 78 THR A O 1
ATOM 529 N N . PRO A 1 79 ? -21.054 -9.733 2.196 1.00 56.78 79 PRO A N 1
ATOM 530 C CA . PRO A 1 79 ? -22.129 -10.157 3.093 1.00 56.78 79 PRO A CA 1
ATOM 531 C C . PRO A 1 79 ? -23.501 -10.187 2.409 1.00 56.78 79 PRO A C 1
ATOM 533 O O . PRO A 1 79 ? -23.729 -9.370 1.485 1.00 56.78 79 PRO A O 1
#

Foldseek 3Di:
DDDPPDDDDDDPDDDDDALCPDDDPSNPPHVVVVVVCLVVVVDFDFDAFCPPDPDAPPDPRRDPPDGDGDRDDPPDDDD

Sequence (79 aa):
MAPGGGRVDGVLAHGTFTAADLIGPLAGHPLSDLIAALSTGGAYANVHTNDGVAPTNTGPGDFPGGEIRGQIDVAGPTP

Radius of gyration: 15.26 Å; chains: 1; bounding box: 41×25×35 Å